Protein AF-A0A3D3X5N8-F1 (afdb_monomer_lite)

Foldseek 3Di:
DPLPPDQLVVDLEEEDELLDADDDDDPVNLVSLLVSLVVLHAYEYFHHLDPPPVDDVVRSLVRVVVVVCSSPPPWDKDQDDCVDQLCPLPDNADPCLQAPPPGGQWIFTDDPLFTRYIHGNDSLLGPVVLVVQDDDPPPDDPSNVSSVSSVVSVVSCSVPPNVVVCVVCVVVVVVVVD

pLDDT: mean 81.29, std 11.9, range [48.31, 94.75]

Radius of gyration: 17.39 Å; chains: 1; bounding box: 48×43×49 Å

Sequence (178 aa):
INFDTKSLNAHPFFHLEMCVPAPKMDWETRFRWRDYFNSGGTLFLDACPVSKISGDEKNLYRSWKDWGRMIFPGTGWSPLNRKHALSFSFYLLEKRMLLGREGSPFSILEHDGRVILLHNQSRRWSWHTLKSKPVTAKLNPPNVEIHLRLFINLLMLLFTGDYKQDQLHLPTILLRRR

Structure (mmCIF, N/CA/C/O backbone):
data_AF-A0A3D3X5N8-F1
#
_entry.id   AF-A0A3D3X5N8-F1
#
loop_
_atom_site.group_PDB
_atom_site.id
_atom_site.type_symbol
_atom_site.label_atom_id
_atom_site.label_alt_id
_atom_site.label_comp_id
_atom_site.label_asym_id
_atom_site.label_entity_id
_atom_site.label_seq_id
_atom_site.pdbx_PDB_ins_code
_atom_site.Cartn_x
_atom_site.Cartn_y
_atom_site.Cartn_z
_atom_site.occupancy
_atom_site.B_iso_or_equiv
_atom_site.auth_seq_id
_atom_site.auth_comp_id
_atom_site.auth_asym_id
_atom_site.auth_atom_id
_atom_site.pdbx_PDB_model_num
ATOM 1 N N . ILE A 1 1 ? 16.419 -2.458 0.214 1.00 48.31 1 ILE A N 1
ATOM 2 C CA . ILE A 1 1 ? 16.418 -3.919 -0.049 1.00 48.31 1 ILE A CA 1
ATOM 3 C C . ILE A 1 1 ? 16.948 -4.092 -1.462 1.00 48.31 1 ILE A C 1
ATOM 5 O O . ILE A 1 1 ? 16.468 -3.379 -2.332 1.00 48.31 1 ILE A O 1
ATOM 9 N N . ASN A 1 2 ? 17.976 -4.918 -1.681 1.00 49.75 2 ASN A N 1
ATOM 10 C CA . ASN A 1 2 ? 18.438 -5.195 -3.041 1.00 49.75 2 ASN A CA 1
ATOM 11 C C . ASN A 1 2 ? 17.468 -6.215 -3.657 1.00 49.75 2 ASN A C 1
ATOM 13 O O . ASN A 1 2 ? 17.412 -7.354 -3.199 1.00 49.75 2 ASN A O 1
ATOM 17 N N . PHE A 1 3 ? 16.621 -5.757 -4.577 1.00 56.81 3 PHE A N 1
ATOM 18 C CA . PHE A 1 3 ? 15.463 -6.506 -5.075 1.00 56.81 3 PHE A CA 1
ATOM 19 C C . PHE A 1 3 ? 15.825 -7.631 -6.053 1.00 56.81 3 PHE A C 1
ATOM 21 O O . PHE A 1 3 ? 14.954 -8.430 -6.385 1.00 56.81 3 PHE A O 1
ATOM 28 N N . ASP A 1 4 ? 17.086 -7.701 -6.488 1.00 56.38 4 ASP A N 1
ATOM 29 C CA . ASP A 1 4 ? 17.535 -8.646 -7.515 1.00 56.38 4 ASP A CA 1
ATOM 30 C C . ASP A 1 4 ? 18.022 -9.996 -6.995 1.00 56.38 4 ASP A C 1
ATOM 32 O O . ASP A 1 4 ? 18.019 -10.968 -7.740 1.00 56.38 4 ASP A O 1
ATOM 36 N N . THR A 1 5 ? 18.437 -10.088 -5.730 1.00 49.88 5 THR A N 1
ATOM 37 C CA . THR A 1 5 ? 19.198 -11.256 -5.250 1.00 49.88 5 THR A CA 1
ATOM 38 C C . THR A 1 5 ? 18.497 -12.076 -4.171 1.00 49.88 5 THR A C 1
ATOM 40 O O . THR A 1 5 ? 19.032 -13.094 -3.736 1.00 49.88 5 THR A O 1
ATOM 43 N N . LYS A 1 6 ? 17.304 -11.670 -3.716 1.00 59.44 6 LYS A N 1
ATOM 44 C CA . LYS A 1 6 ? 16.560 -12.373 -2.658 1.00 59.44 6 LYS A CA 1
ATOM 45 C C . LYS A 1 6 ? 15.281 -13.013 -3.184 1.00 59.44 6 LYS A C 1
ATOM 47 O O . LYS A 1 6 ? 14.542 -12.400 -3.946 1.00 59.44 6 LYS A O 1
ATOM 52 N N . SER A 1 7 ? 14.990 -14.220 -2.692 1.00 69.62 7 SER A N 1
ATOM 53 C CA . SER A 1 7 ? 13.693 -14.876 -2.879 1.00 69.62 7 SER A CA 1
ATOM 54 C C . SER A 1 7 ? 12.585 -13.997 -2.294 1.00 69.62 7 SER A C 1
ATOM 56 O O . SER A 1 7 ? 12.487 -13.847 -1.074 1.00 69.62 7 SER A O 1
ATOM 58 N N . LEU A 1 8 ? 11.763 -13.399 -3.162 1.00 78.31 8 LEU A N 1
ATOM 59 C CA . LEU A 1 8 ? 10.628 -12.568 -2.747 1.00 78.31 8 LEU A CA 1
ATOM 60 C C . LEU A 1 8 ? 9.632 -13.373 -1.897 1.00 78.31 8 LEU A C 1
ATOM 62 O O . LEU A 1 8 ? 9.054 -12.847 -0.952 1.00 78.31 8 LEU A O 1
ATOM 66 N N . ASN A 1 9 ? 9.514 -14.672 -2.168 1.00 75.56 9 ASN A N 1
ATOM 67 C CA . ASN A 1 9 ? 8.551 -15.568 -1.527 1.00 75.56 9 ASN A CA 1
ATOM 68 C C . ASN A 1 9 ? 8.865 -15.857 -0.051 1.00 75.56 9 ASN A C 1
ATOM 70 O O . ASN A 1 9 ? 8.009 -16.365 0.664 1.00 75.56 9 ASN A O 1
ATOM 74 N N . ALA A 1 10 ? 10.067 -15.522 0.431 1.00 82.75 10 ALA A N 1
ATOM 75 C CA . ALA A 1 10 ? 10.406 -15.659 1.847 1.00 82.75 10 ALA A CA 1
ATOM 76 C C . ALA A 1 10 ? 9.654 -14.655 2.742 1.00 82.75 10 ALA A C 1
ATOM 78 O O . ALA A 1 10 ? 9.566 -14.856 3.954 1.00 82.75 10 ALA A O 1
ATOM 79 N N . HIS A 1 11 ? 9.129 -13.568 2.166 1.00 85.50 11 HIS A N 1
ATOM 80 C CA . HIS A 1 11 ? 8.446 -12.519 2.912 1.00 85.50 11 HIS A CA 1
ATOM 81 C C . HIS A 1 11 ? 7.111 -12.162 2.243 1.00 85.50 11 HIS A C 1
ATOM 83 O O . HIS A 1 11 ? 7.108 -11.547 1.176 1.00 85.50 11 HIS A O 1
ATOM 89 N N . PRO A 1 12 ? 5.960 -12.451 2.877 1.00 84.88 12 PRO A N 1
ATOM 90 C CA . PRO A 1 12 ? 4.648 -12.123 2.307 1.00 84.88 12 PRO A CA 1
ATOM 91 C C . PRO A 1 12 ? 4.412 -10.609 2.208 1.00 84.88 12 PRO A C 1
ATOM 93 O O . PRO A 1 12 ? 3.507 -10.157 1.515 1.00 84.88 12 PRO A O 1
ATOM 96 N N . PHE A 1 13 ? 5.241 -9.815 2.889 1.00 87.75 13 PHE A N 1
ATOM 97 C CA . PHE A 1 13 ? 5.130 -8.371 2.932 1.00 87.75 13 PHE A CA 1
ATOM 98 C C . PHE A 1 13 ? 6.499 -7.693 2.853 1.00 87.75 13 PHE A C 1
ATOM 100 O O . PHE A 1 13 ? 7.412 -8.027 3.614 1.00 87.75 13 PHE A O 1
ATOM 107 N N . PHE A 1 14 ? 6.606 -6.683 1.992 1.00 90.25 14 PHE A N 1
ATOM 108 C CA . PHE A 1 14 ? 7.749 -5.777 1.933 1.00 90.25 14 PHE A CA 1
ATOM 109 C C . PHE A 1 14 ? 7.341 -4.346 2.281 1.00 90.25 14 PHE A C 1
ATOM 111 O O . PHE A 1 14 ? 6.310 -3.848 1.839 1.00 90.25 14 PHE A O 1
ATOM 118 N N . HIS A 1 15 ? 8.204 -3.656 3.024 1.00 90.88 15 HIS A N 1
ATOM 119 C CA . HIS A 1 15 ? 8.133 -2.214 3.258 1.00 90.88 15 HIS A CA 1
ATOM 120 C C . HIS A 1 15 ? 9.337 -1.540 2.601 1.00 90.88 15 HIS A C 1
ATOM 122 O O . HIS A 1 15 ? 10.469 -2.012 2.736 1.00 90.88 15 HIS A O 1
ATOM 128 N N . LEU A 1 16 ? 9.091 -0.447 1.882 1.00 92.12 16 LEU A N 1
ATOM 129 C CA . LEU A 1 16 ? 10.119 0.348 1.224 1.00 92.12 16 LEU A CA 1
ATOM 130 C C . LEU A 1 16 ? 9.827 1.836 1.391 1.00 92.12 16 LEU A C 1
ATOM 132 O O . LEU A 1 16 ? 8.722 2.287 1.120 1.00 92.12 16 LEU A O 1
ATOM 136 N N . GLU A 1 17 ? 10.845 2.615 1.734 1.00 92.31 17 GLU A N 1
ATOM 137 C CA . GLU A 1 17 ? 10.786 4.076 1.706 1.00 92.31 17 GLU A CA 1
ATOM 138 C C . GLU A 1 17 ? 11.158 4.589 0.301 1.00 92.31 17 GLU A C 1
ATOM 140 O O . GLU A 1 17 ? 12.224 4.269 -0.230 1.00 92.31 17 GLU A O 1
ATOM 145 N N . MET A 1 18 ? 10.293 5.400 -0.312 1.00 92.06 18 MET A N 1
ATOM 146 C CA . MET A 1 18 ? 10.453 5.932 -1.674 1.00 92.06 18 MET A CA 1
ATOM 147 C C . MET A 1 18 ? 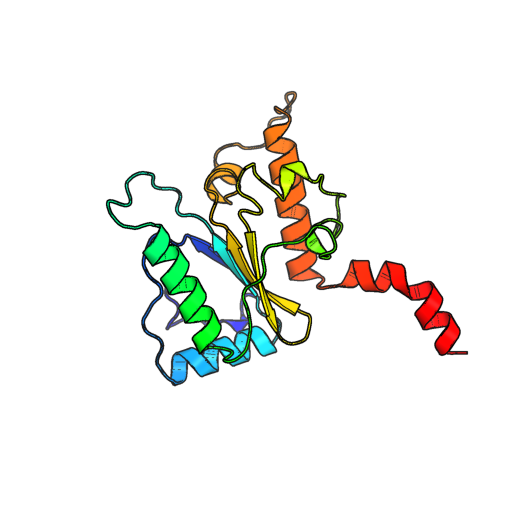11.443 7.109 -1.732 1.00 92.06 18 MET A C 1
ATOM 149 O O . MET A 1 18 ? 11.108 8.207 -2.172 1.00 92.06 18 MET A O 1
ATOM 153 N N . CYS A 1 19 ? 12.669 6.905 -1.252 1.00 89.81 19 CYS A N 1
ATOM 154 C CA . CYS A 1 19 ? 13.718 7.931 -1.251 1.00 89.81 19 CYS A CA 1
ATOM 155 C C . CYS A 1 19 ? 14.417 8.103 -2.607 1.00 89.81 19 CYS A C 1
ATOM 157 O O . CYS A 1 19 ? 15.140 9.075 -2.810 1.00 89.81 19 CYS A O 1
ATOM 159 N N . VAL A 1 20 ? 14.211 7.159 -3.525 1.00 89.19 20 VAL A N 1
ATOM 160 C CA . VAL A 1 20 ? 14.770 7.151 -4.880 1.00 89.19 20 VAL A CA 1
ATOM 161 C C . VAL A 1 20 ? 13.680 6.783 -5.892 1.00 89.19 20 VAL A C 1
ATOM 163 O O . VAL A 1 20 ? 12.668 6.186 -5.495 1.00 89.19 20 VAL A O 1
ATOM 166 N N . PRO A 1 21 ? 13.843 7.142 -7.182 1.00 90.88 21 PRO A N 1
ATOM 167 C CA . PRO A 1 21 ? 12.905 6.735 -8.220 1.00 90.88 21 PRO A CA 1
ATOM 168 C C . PRO A 1 21 ? 12.788 5.214 -8.291 1.00 90.88 21 PRO A C 1
ATOM 170 O O . PRO A 1 21 ? 13.725 4.493 -7.936 1.00 90.88 21 PRO A O 1
ATOM 173 N N . ALA A 1 22 ? 11.648 4.731 -8.779 1.00 91.94 22 ALA A N 1
ATOM 174 C CA . ALA A 1 22 ? 11.473 3.308 -9.019 1.00 91.94 22 ALA A CA 1
ATOM 175 C C . ALA A 1 22 ? 12.552 2.783 -9.990 1.00 91.94 22 ALA A C 1
ATOM 177 O O . ALA A 1 22 ? 12.905 3.479 -10.951 1.00 91.94 22 ALA A O 1
ATOM 178 N N . PRO A 1 23 ? 13.097 1.576 -9.754 1.00 90.88 23 PRO A N 1
ATOM 179 C CA . PRO A 1 23 ? 14.098 0.999 -10.640 1.00 90.88 23 PRO A CA 1
ATOM 180 C C . PRO A 1 23 ? 13.507 0.751 -12.031 1.00 90.88 23 PRO A C 1
ATOM 182 O O . PRO A 1 23 ? 12.296 0.566 -12.187 1.00 90.88 23 PRO A O 1
ATOM 185 N N . LYS A 1 24 ? 14.370 0.711 -13.052 1.00 90.69 24 LYS A N 1
ATOM 186 C CA . LYS A 1 24 ? 13.951 0.282 -14.391 1.00 90.69 24 LYS A CA 1
ATOM 187 C C . LYS A 1 24 ? 13.388 -1.137 -14.314 1.00 90.69 24 LYS A C 1
ATOM 189 O O . LYS A 1 24 ? 13.909 -1.973 -13.582 1.00 90.69 24 LYS A O 1
ATOM 194 N N . MET A 1 25 ? 12.323 -1.383 -15.068 1.00 91.06 25 MET A N 1
ATOM 195 C CA . MET A 1 25 ? 11.661 -2.679 -15.111 1.00 91.06 25 MET A CA 1
ATOM 196 C C . MET A 1 25 ? 11.976 -3.372 -16.429 1.00 91.06 25 MET A C 1
ATOM 198 O O . MET A 1 25 ? 11.518 -2.931 -17.483 1.00 91.06 25 MET A O 1
ATOM 202 N N . ASP A 1 26 ? 12.752 -4.447 -16.357 1.00 91.75 26 ASP A N 1
ATOM 203 C CA . ASP A 1 26 ? 12.891 -5.404 -17.449 1.00 91.75 26 ASP A CA 1
ATOM 204 C C . ASP A 1 26 ? 11.810 -6.498 -17.368 1.00 91.75 26 ASP A C 1
ATOM 206 O O . ASP A 1 26 ? 10.964 -6.521 -16.465 1.00 91.75 26 ASP A O 1
ATOM 210 N N . TRP A 1 27 ? 11.806 -7.392 -18.358 1.00 90.56 27 TRP A N 1
ATOM 211 C CA . TRP A 1 27 ? 10.821 -8.468 -18.451 1.00 90.56 27 TRP A CA 1
ATOM 212 C C . TRP A 1 27 ? 10.926 -9.469 -17.301 1.00 90.56 27 TRP A C 1
ATOM 214 O O . TRP A 1 27 ? 9.901 -9.845 -16.735 1.00 90.56 27 TRP A O 1
ATOM 224 N N . GLU A 1 28 ? 12.140 -9.874 -16.930 1.00 90.81 28 GLU A N 1
ATOM 225 C CA . GLU A 1 28 ? 12.365 -10.849 -15.862 1.00 90.81 28 GLU A CA 1
ATOM 226 C C . GLU A 1 28 ? 11.887 -10.310 -14.509 1.00 90.81 28 GLU A C 1
ATOM 228 O O . GLU A 1 28 ? 11.085 -10.948 -13.823 1.00 90.81 28 GLU A O 1
ATOM 233 N N . THR A 1 29 ? 12.281 -9.081 -14.168 1.00 89.81 29 THR A N 1
ATOM 234 C CA . THR A 1 29 ? 11.847 -8.382 -12.955 1.00 89.81 29 THR A CA 1
ATOM 235 C C . THR A 1 29 ? 10.333 -8.245 -12.919 1.00 89.81 29 THR A C 1
ATOM 237 O O . THR A 1 29 ? 9.712 -8.484 -11.881 1.00 89.81 29 THR A O 1
ATOM 240 N N . ARG A 1 30 ? 9.715 -7.885 -14.050 1.00 92.12 30 ARG A N 1
ATOM 241 C CA . ARG A 1 30 ? 8.261 -7.757 -14.154 1.00 92.12 30 ARG A CA 1
ATOM 242 C C . ARG A 1 30 ? 7.552 -9.070 -13.828 1.00 92.12 30 ARG A C 1
ATOM 244 O O . ARG A 1 30 ? 6.620 -9.057 -13.024 1.00 92.12 30 ARG A O 1
ATOM 251 N N . PHE A 1 31 ? 7.970 -10.179 -14.438 1.00 91.44 31 PHE A N 1
ATOM 252 C CA . PHE A 1 31 ? 7.362 -11.488 -14.188 1.00 91.44 31 PHE A CA 1
ATOM 253 C C . PHE A 1 31 ? 7.575 -11.937 -12.744 1.00 91.44 31 PHE A C 1
ATOM 255 O O . PHE A 1 31 ? 6.613 -12.324 -12.090 1.00 91.44 31 PHE A O 1
ATOM 262 N N . ARG A 1 32 ? 8.783 -11.751 -12.204 1.00 90.75 32 ARG A N 1
ATOM 263 C CA . ARG A 1 32 ? 9.110 -12.075 -10.811 1.00 90.75 32 ARG A CA 1
ATOM 264 C C . ARG A 1 32 ? 8.202 -11.353 -9.809 1.00 90.75 32 ARG A C 1
ATOM 266 O O . ARG A 1 32 ? 7.701 -11.968 -8.871 1.00 90.75 32 ARG A O 1
ATOM 273 N N . TRP A 1 33 ? 7.953 -10.058 -10.007 1.00 92.12 33 TRP A N 1
ATOM 274 C CA . TRP A 1 33 ? 7.027 -9.308 -9.153 1.00 92.12 33 TRP A CA 1
ATOM 275 C C . TRP A 1 33 ? 5.571 -9.704 -9.362 1.00 92.12 33 TRP A C 1
ATOM 277 O O . TRP A 1 33 ? 4.816 -9.777 -8.395 1.00 92.12 33 TRP A O 1
ATOM 287 N N . ARG A 1 34 ? 5.170 -9.974 -10.605 1.00 92.88 34 ARG A N 1
ATOM 288 C CA . ARG A 1 34 ? 3.820 -10.453 -10.900 1.00 92.88 34 ARG A CA 1
ATOM 289 C C . ARG A 1 34 ? 3.537 -11.768 -10.178 1.00 92.88 34 ARG A C 1
ATOM 291 O O . ARG A 1 34 ? 2.503 -11.880 -9.534 1.00 92.88 34 ARG A O 1
ATOM 298 N N . ASP A 1 35 ? 4.472 -12.712 -10.216 1.00 92.25 35 ASP A N 1
ATOM 299 C CA . ASP A 1 35 ? 4.345 -13.999 -9.532 1.00 92.25 35 ASP A CA 1
ATOM 300 C C . ASP A 1 35 ? 4.301 -13.821 -8.011 1.00 92.25 35 ASP A C 1
ATOM 302 O O . ASP A 1 35 ? 3.471 -14.437 -7.344 1.00 92.25 35 ASP A O 1
ATOM 306 N N . TYR A 1 36 ? 5.116 -12.914 -7.461 1.00 92.06 36 TYR A N 1
ATOM 307 C CA . TYR A 1 36 ? 5.062 -12.546 -6.045 1.00 92.06 36 TYR A CA 1
ATOM 308 C C . TYR A 1 36 ? 3.679 -12.023 -5.628 1.00 92.06 36 TYR A C 1
ATOM 310 O O . TYR A 1 36 ? 3.097 -12.506 -4.656 1.00 92.06 36 TYR A O 1
ATOM 318 N N . PHE A 1 37 ? 3.120 -11.066 -6.374 1.00 92.25 37 PHE A N 1
ATOM 319 C CA . PHE A 1 37 ? 1.791 -10.522 -6.087 1.00 92.25 37 PHE A CA 1
ATOM 320 C C . PHE A 1 37 ? 0.681 -11.554 -6.335 1.00 92.25 37 PHE A C 1
ATOM 322 O O . PHE A 1 37 ? -0.258 -11.636 -5.552 1.00 92.25 37 PHE A O 1
ATOM 329 N N . ASN A 1 38 ? 0.786 -12.406 -7.349 1.00 90.75 38 ASN A N 1
ATOM 330 C CA . ASN A 1 38 ? -0.188 -13.481 -7.558 1.00 90.75 38 ASN A CA 1
ATOM 331 C C . ASN A 1 38 ? -0.135 -14.531 -6.437 1.00 90.75 38 ASN A C 1
ATOM 333 O O . ASN A 1 38 ? -1.156 -15.112 -6.086 1.00 90.75 38 ASN A O 1
ATOM 337 N N . SER A 1 39 ? 1.031 -14.715 -5.816 1.00 89.00 39 SER A N 1
ATOM 338 C CA . SER A 1 39 ? 1.232 -15.627 -4.682 1.00 89.00 39 SER A CA 1
ATOM 339 C C . SER A 1 39 ? 0.798 -15.044 -3.330 1.00 89.00 39 SER A C 1
ATOM 341 O O . SER A 1 39 ? 1.065 -15.640 -2.290 1.00 89.00 39 SER A O 1
ATOM 343 N N . GLY A 1 40 ? 0.154 -13.873 -3.310 1.00 87.44 40 GLY A N 1
ATOM 344 C CA . GLY A 1 40 ? -0.308 -13.242 -2.070 1.00 87.44 40 GLY A CA 1
ATOM 345 C C . GLY A 1 40 ? 0.666 -12.228 -1.463 1.00 87.44 40 GLY A C 1
ATOM 346 O O . GLY A 1 40 ? 0.385 -11.673 -0.404 1.00 87.44 40 GLY A O 1
ATOM 347 N N . GLY A 1 41 ? 1.786 -11.935 -2.126 1.00 90.25 41 GLY A N 1
ATOM 348 C CA . GLY A 1 41 ? 2.734 -10.918 -1.681 1.00 90.25 41 GLY A CA 1
ATOM 349 C C . GLY A 1 41 ? 2.154 -9.502 -1.723 1.00 90.25 41 GLY A C 1
ATOM 350 O O . GLY A 1 41 ? 1.282 -9.218 -2.546 1.00 90.25 41 GLY A O 1
ATOM 351 N N . THR A 1 42 ? 2.637 -8.597 -0.873 1.00 91.50 42 THR A N 1
ATOM 352 C CA . THR A 1 42 ? 2.210 -7.187 -0.873 1.00 91.50 42 THR A CA 1
ATOM 353 C C . THR A 1 42 ? 3.382 -6.252 -0.597 1.00 91.50 42 THR A C 1
ATOM 355 O O . THR A 1 42 ? 4.246 -6.542 0.229 1.00 91.50 42 THR A O 1
ATOM 358 N N . LEU A 1 43 ? 3.407 -5.095 -1.261 1.00 92.81 43 LEU A N 1
ATOM 359 C CA . LEU A 1 43 ? 4.449 -4.085 -1.078 1.00 92.81 43 LEU A CA 1
ATOM 360 C C . LEU A 1 43 ? 3.851 -2.765 -0.577 1.00 92.81 43 LEU A C 1
ATOM 362 O O . LEU A 1 43 ? 3.002 -2.147 -1.220 1.00 92.81 43 LEU A O 1
ATOM 366 N N . PHE A 1 44 ? 4.332 -2.314 0.578 1.00 92.81 44 PHE A N 1
ATOM 367 C CA . PHE A 1 44 ? 4.048 -0.996 1.122 1.00 92.81 44 PHE A CA 1
ATOM 368 C C . PHE A 1 44 ? 5.171 -0.018 0.774 1.00 92.81 44 PHE A C 1
ATOM 370 O O . PHE A 1 44 ? 6.280 -0.087 1.305 1.00 92.81 44 PHE A O 1
ATOM 377 N N . LEU A 1 45 ? 4.842 0.906 -0.118 1.00 94.75 45 LEU A N 1
ATOM 378 C CA . LEU A 1 45 ? 5.650 2.032 -0.551 1.00 94.75 45 LEU A CA 1
ATOM 379 C C . LEU A 1 45 ? 5.343 3.231 0.347 1.00 94.75 45 LEU A C 1
ATOM 381 O O . LEU A 1 45 ? 4.234 3.765 0.341 1.00 94.75 45 LEU A O 1
ATOM 385 N N . ASP A 1 46 ? 6.323 3.652 1.126 1.00 93.12 46 ASP A N 1
ATOM 386 C CA . ASP A 1 46 ? 6.171 4.644 2.178 1.00 93.12 46 ASP A CA 1
ATOM 387 C C . ASP A 1 46 ? 6.924 5.938 1.864 1.00 93.12 46 ASP A C 1
ATOM 389 O O . ASP A 1 46 ? 7.889 5.960 1.094 1.00 93.12 46 ASP A O 1
ATOM 393 N N . ALA A 1 47 ? 6.478 7.037 2.464 1.00 91.44 47 ALA A N 1
ATOM 394 C CA . ALA A 1 47 ? 7.085 8.341 2.260 1.00 91.44 47 ALA A CA 1
ATOM 395 C C . ALA A 1 47 ? 8.519 8.350 2.806 1.00 91.44 47 ALA A C 1
ATOM 397 O O . ALA A 1 47 ? 8.775 7.883 3.918 1.00 91.44 47 ALA A O 1
ATOM 398 N N . CYS A 1 48 ? 9.453 8.918 2.041 1.00 90.25 48 CYS A N 1
ATOM 399 C CA . CYS A 1 48 ? 10.840 9.015 2.481 1.00 90.25 48 CYS A CA 1
ATOM 400 C C . CYS A 1 48 ? 10.959 9.903 3.737 1.00 90.25 48 CYS A C 1
ATOM 402 O O . CYS A 1 48 ? 10.381 10.998 3.766 1.00 90.25 48 CYS A O 1
ATOM 404 N N . PRO A 1 49 ? 11.721 9.487 4.765 1.00 86.12 49 PRO A N 1
ATOM 405 C CA . PRO A 1 49 ? 11.851 10.249 6.005 1.00 86.12 49 PRO A CA 1
ATOM 406 C C . PRO A 1 49 ? 12.711 11.513 5.879 1.00 86.12 49 PRO A C 1
ATOM 408 O O . PRO A 1 49 ? 12.567 12.437 6.680 1.00 86.12 49 PRO A O 1
ATOM 411 N N . VAL A 1 50 ? 13.604 11.577 4.889 1.00 79.75 50 VAL A N 1
ATOM 412 C CA . VAL A 1 50 ? 14.556 12.685 4.735 1.00 79.75 50 VAL A CA 1
ATOM 413 C C . VAL A 1 50 ? 13.875 13.893 4.091 1.00 79.75 50 VAL A C 1
ATOM 415 O O . VAL A 1 50 ? 13.339 13.804 2.991 1.00 79.75 50 VAL A O 1
ATOM 418 N N . SER A 1 51 ? 13.936 15.053 4.759 1.00 59.97 51 SER A N 1
ATOM 419 C CA . SER A 1 51 ? 13.304 16.292 4.282 1.00 59.97 51 SER A CA 1
ATOM 420 C C . SER A 1 51 ? 13.991 16.935 3.076 1.00 59.97 51 SER A C 1
ATOM 422 O O . SER A 1 51 ? 13.345 17.680 2.344 1.00 59.97 51 SER A O 1
ATOM 424 N N . LYS A 1 52 ? 15.273 16.619 2.861 1.00 54.56 52 LYS A N 1
ATOM 425 C CA . LYS A 1 52 ? 16.136 17.140 1.793 1.00 54.56 52 LYS A CA 1
ATOM 426 C C . LYS A 1 52 ? 16.212 16.205 0.582 1.00 54.56 52 LYS A C 1
ATOM 428 O O . LYS A 1 52 ? 17.298 15.940 0.076 1.00 54.56 52 LYS A O 1
ATOM 433 N N . ILE A 1 53 ? 15.078 15.713 0.091 1.00 56.50 53 ILE A N 1
ATOM 434 C CA . ILE A 1 53 ? 15.048 15.316 -1.318 1.00 56.50 53 ILE A CA 1
ATOM 435 C C . ILE A 1 53 ? 15.092 16.633 -2.095 1.00 56.50 53 ILE A C 1
ATOM 437 O O . ILE A 1 53 ? 14.106 17.356 -2.166 1.00 56.50 53 ILE A O 1
ATOM 441 N N . SER A 1 54 ? 16.264 16.989 -2.614 1.00 48.97 54 SER A N 1
ATOM 442 C CA . SER A 1 54 ? 16.523 18.182 -3.433 1.00 48.97 54 SER A CA 1
ATOM 443 C C . SER A 1 54 ? 15.890 18.097 -4.833 1.00 48.97 54 SER A C 1
ATOM 445 O O . SER A 1 54 ? 16.409 18.656 -5.794 1.00 48.97 54 SER A O 1
ATOM 447 N N . GLY A 1 55 ? 14.781 17.371 -4.964 1.00 59.53 55 GLY A N 1
ATOM 448 C CA . GLY A 1 55 ? 14.144 17.020 -6.222 1.00 59.53 55 GLY A CA 1
ATOM 449 C C . GLY A 1 55 ? 12.640 16.815 -6.073 1.00 59.53 55 GLY A C 1
ATOM 450 O O . GLY A 1 55 ? 12.103 16.712 -4.972 1.00 59.53 55 GLY A O 1
ATOM 451 N N . ASP A 1 56 ? 11.973 16.780 -7.221 1.00 77.44 56 ASP A N 1
ATOM 452 C CA . ASP A 1 56 ? 10.523 16.734 -7.392 1.00 77.44 56 ASP A CA 1
ATOM 453 C C . ASP A 1 56 ? 9.915 15.442 -6.792 1.00 77.44 56 ASP A C 1
ATOM 455 O O . ASP A 1 56 ? 9.802 14.419 -7.469 1.00 77.44 56 ASP A O 1
ATOM 459 N N . GLU A 1 57 ? 9.531 15.462 -5.505 1.00 82.00 57 GLU A N 1
ATOM 460 C CA . GLU A 1 57 ? 8.888 14.330 -4.801 1.00 82.00 57 GLU A CA 1
ATOM 461 C C . GLU A 1 57 ? 7.696 13.765 -5.575 1.00 82.00 57 GLU A C 1
ATOM 463 O O . GLU A 1 57 ? 7.428 12.562 -5.564 1.00 82.00 57 GLU A O 1
ATOM 468 N N . LYS A 1 58 ? 6.995 14.634 -6.306 1.00 86.12 58 LYS A N 1
ATOM 469 C CA . LYS A 1 58 ? 5.881 14.247 -7.162 1.00 86.12 58 LYS A CA 1
ATOM 470 C C . LYS A 1 58 ? 6.334 13.294 -8.267 1.00 86.12 58 LYS A C 1
ATOM 472 O O . LYS A 1 58 ? 5.608 12.347 -8.563 1.00 86.12 58 LYS A O 1
ATOM 477 N N . ASN A 1 59 ? 7.522 13.498 -8.840 1.00 89.44 59 ASN A N 1
ATOM 478 C CA . ASN A 1 59 ? 8.106 12.587 -9.826 1.00 89.44 59 ASN A CA 1
ATOM 479 C C . ASN A 1 59 ? 8.551 11.268 -9.194 1.00 89.44 59 ASN A C 1
ATOM 481 O O . ASN A 1 59 ? 8.352 10.225 -9.813 1.00 89.44 59 ASN A O 1
ATOM 485 N N . LEU A 1 60 ? 9.064 11.276 -7.958 1.00 90.00 60 LEU A N 1
ATOM 486 C CA . LEU A 1 60 ? 9.367 10.038 -7.229 1.00 90.00 60 LEU A CA 1
ATOM 487 C C . LEU A 1 60 ? 8.106 9.197 -7.032 1.00 90.00 60 LEU A C 1
ATOM 489 O O . LEU A 1 60 ? 8.050 8.052 -7.480 1.00 90.00 60 LEU A O 1
ATOM 493 N N . TYR A 1 61 ? 7.060 9.781 -6.448 1.00 90.75 61 TYR A N 1
ATOM 494 C CA . TYR A 1 61 ? 5.786 9.095 -6.232 1.00 90.75 61 TYR A CA 1
ATOM 495 C C . TYR A 1 61 ? 5.135 8.653 -7.546 1.00 90.75 61 TYR A C 1
ATOM 497 O O . TYR A 1 61 ? 4.577 7.560 -7.634 1.00 90.75 61 TYR A O 1
ATOM 505 N N . ARG A 1 62 ? 5.228 9.473 -8.600 1.00 92.50 62 ARG A N 1
ATOM 506 C CA . ARG A 1 62 ? 4.744 9.099 -9.934 1.00 92.50 62 ARG A CA 1
ATOM 507 C C . ARG A 1 62 ? 5.511 7.898 -10.490 1.00 92.50 62 ARG A C 1
ATOM 509 O O . ARG A 1 62 ? 4.862 6.965 -10.943 1.00 92.50 62 ARG A O 1
ATOM 516 N N . SER A 1 63 ? 6.842 7.873 -10.373 1.00 94.06 63 SER A N 1
ATOM 517 C CA . SER A 1 63 ? 7.666 6.760 -10.866 1.00 94.06 63 SER A CA 1
ATOM 518 C C . SER A 1 63 ? 7.268 5.421 -10.240 1.00 94.06 63 SER A C 1
ATOM 520 O O . SER A 1 63 ? 7.141 4.427 -10.946 1.00 94.06 63 SER A O 1
ATOM 522 N N . TRP A 1 64 ? 6.967 5.404 -8.938 1.00 94.31 64 TRP A N 1
ATOM 523 C CA . TRP A 1 64 ? 6.499 4.209 -8.234 1.00 94.31 64 TRP A CA 1
ATOM 524 C C . TRP A 1 64 ? 5.079 3.794 -8.627 1.00 94.31 64 TRP A C 1
ATOM 526 O O . TRP A 1 64 ? 4.789 2.600 -8.741 1.00 94.31 64 TRP A O 1
ATOM 536 N N . LYS A 1 65 ? 4.191 4.759 -8.894 1.00 94.12 65 LYS A N 1
ATOM 537 C CA . LYS A 1 65 ? 2.862 4.459 -9.441 1.00 94.12 65 LYS A CA 1
ATOM 538 C C . LYS A 1 65 ? 2.941 3.864 -10.845 1.00 94.12 65 LYS A C 1
ATOM 540 O O . LYS A 1 65 ? 2.224 2.905 -11.133 1.00 94.12 65 LYS A O 1
ATOM 545 N N . ASP A 1 66 ? 3.803 4.405 -11.697 1.00 93.88 66 ASP A N 1
ATOM 546 C CA . ASP A 1 66 ? 4.002 3.908 -13.059 1.00 93.88 66 ASP A CA 1
ATOM 547 C C . ASP A 1 66 ? 4.652 2.522 -13.050 1.00 93.88 66 ASP A C 1
ATOM 549 O O . ASP A 1 66 ? 4.173 1.626 -13.740 1.00 93.88 66 ASP A O 1
ATOM 553 N N . TRP A 1 67 ? 5.631 2.295 -12.171 1.00 94.75 67 TRP A N 1
ATOM 554 C CA . TRP A 1 67 ? 6.229 0.981 -11.927 1.00 94.75 67 TRP A CA 1
ATOM 555 C C . TRP A 1 67 ? 5.176 -0.075 -11.558 1.00 94.75 67 TRP A C 1
ATOM 557 O O . TRP A 1 67 ? 5.147 -1.148 -12.154 1.00 94.75 67 TRP A O 1
ATOM 567 N N . GLY A 1 68 ? 4.234 0.246 -10.663 1.00 93.69 68 GLY A N 1
ATOM 568 C CA . GLY A 1 68 ? 3.128 -0.661 -10.329 1.00 93.69 68 GLY A CA 1
ATOM 569 C C . GLY A 1 68 ? 2.222 -0.994 -11.524 1.00 93.69 68 GLY A C 1
ATOM 570 O O . GLY A 1 68 ? 1.850 -2.151 -11.720 1.00 93.69 68 GLY A O 1
ATOM 571 N N . ARG A 1 69 ? 1.924 -0.002 -12.375 1.00 93.38 69 ARG A N 1
ATOM 572 C CA . ARG A 1 69 ? 1.128 -0.199 -13.604 1.00 93.38 69 ARG A CA 1
ATOM 573 C C . ARG A 1 69 ? 1.850 -1.041 -14.653 1.00 93.38 69 ARG A C 1
ATOM 575 O O . ARG A 1 69 ? 1.190 -1.727 -15.427 1.00 93.38 69 ARG A O 1
ATOM 582 N N . MET A 1 70 ? 3.183 -0.996 -14.702 1.00 93.25 70 MET A N 1
ATOM 583 C CA . MET A 1 70 ? 3.960 -1.838 -15.616 1.00 93.25 70 MET A CA 1
ATOM 584 C C . MET A 1 70 ? 3.808 -3.325 -15.274 1.00 93.25 70 MET A C 1
ATOM 586 O O . MET A 1 70 ? 3.764 -4.152 -16.182 1.00 93.25 70 MET A O 1
ATOM 590 N N . ILE A 1 71 ? 3.667 -3.672 -13.991 1.00 93.56 71 ILE A N 1
ATOM 591 C CA . ILE A 1 71 ? 3.491 -5.063 -13.543 1.00 93.56 71 ILE A CA 1
ATOM 592 C C . ILE A 1 71 ? 2.119 -5.581 -13.968 1.00 93.56 71 ILE A C 1
ATOM 594 O O . ILE A 1 71 ? 2.038 -6.615 -14.637 1.00 93.56 71 ILE A O 1
ATOM 598 N N . PHE A 1 72 ? 1.069 -4.805 -13.683 1.00 90.38 72 PHE A N 1
ATOM 599 C CA . PHE A 1 72 ? -0.315 -5.116 -14.041 1.00 90.38 72 PHE A CA 1
ATOM 600 C C . PHE A 1 72 ? -0.937 -4.019 -14.921 1.00 90.38 72 PHE A C 1
ATOM 602 O O . PHE A 1 72 ? -1.623 -3.126 -14.412 1.00 90.38 72 PHE A O 1
ATOM 609 N N . PRO A 1 73 ? -0.735 -4.064 -16.251 1.00 87.19 73 PRO A N 1
ATOM 610 C CA . PRO A 1 73 ? -1.354 -3.110 -17.164 1.00 87.19 73 PRO A CA 1
ATOM 611 C C . PRO A 1 73 ? -2.878 -3.132 -17.050 1.00 87.19 73 PRO A C 1
ATOM 613 O O . PRO A 1 73 ? -3.479 -4.187 -16.870 1.00 87.19 73 PRO A O 1
ATOM 616 N N . GLY A 1 74 ? -3.506 -1.963 -17.160 1.00 82.56 74 GLY A N 1
ATOM 617 C CA . GLY A 1 74 ? -4.958 -1.819 -17.017 1.00 82.56 74 GLY A CA 1
ATOM 618 C C . GLY A 1 74 ? -5.450 -1.714 -15.571 1.00 82.56 74 GLY A C 1
ATOM 619 O O . GLY A 1 74 ? -6.604 -1.349 -15.364 1.00 82.56 74 GLY A O 1
ATOM 620 N N . THR A 1 75 ? -4.594 -1.940 -14.566 1.00 85.25 75 THR A N 1
ATOM 621 C CA . THR A 1 75 ? -4.945 -1.641 -13.170 1.00 85.25 75 THR A CA 1
ATOM 622 C C . THR A 1 75 ? -4.823 -0.144 -12.872 1.00 85.25 75 THR A C 1
ATOM 624 O O . THR A 1 75 ? -3.980 0.579 -13.417 1.00 85.25 75 THR A O 1
ATOM 627 N N . GLY A 1 76 ? -5.711 0.346 -12.008 1.00 86.94 76 GLY A N 1
ATOM 628 C CA . GLY A 1 76 ? -5.793 1.747 -11.616 1.00 86.94 76 GLY A CA 1
ATOM 629 C C . GLY A 1 76 ? -5.408 1.942 -10.157 1.00 86.94 76 GLY A C 1
ATOM 630 O O . GLY A 1 76 ? -5.880 1.226 -9.281 1.00 86.94 76 GLY A O 1
ATOM 631 N N . TRP A 1 77 ? -4.596 2.963 -9.886 1.00 92.88 77 TRP A N 1
ATOM 632 C CA . TRP A 1 77 ? -4.400 3.442 -8.522 1.00 92.88 77 TRP A CA 1
ATOM 633 C C . TRP A 1 77 ? -5.649 4.180 -8.059 1.00 92.88 77 TRP A C 1
ATOM 635 O O . TRP A 1 77 ? -6.042 5.168 -8.684 1.00 92.88 77 TRP A O 1
ATOM 645 N N . SER A 1 78 ? -6.223 3.757 -6.941 1.00 90.38 78 SER A N 1
ATOM 646 C CA . SER A 1 78 ? -7.352 4.435 -6.316 1.00 90.38 78 SER A CA 1
ATOM 647 C C . SER A 1 78 ? -6.915 5.091 -5.000 1.00 90.38 78 SER A C 1
ATOM 649 O O . SER A 1 78 ? -6.010 4.596 -4.321 1.00 90.38 78 SER A O 1
ATOM 651 N N . PRO A 1 79 ? -7.482 6.251 -4.626 1.00 88.50 79 PRO A N 1
ATOM 652 C CA . PRO A 1 79 ? -7.283 6.782 -3.286 1.00 88.50 79 PRO A CA 1
ATOM 653 C C . PRO A 1 79 ? -7.931 5.839 -2.272 1.00 88.50 79 PRO A C 1
ATOM 655 O O . PRO A 1 79 ? -9.013 5.300 -2.520 1.00 88.50 79 PRO A O 1
ATOM 658 N N . LEU A 1 80 ? -7.310 5.687 -1.104 1.00 83.81 80 LEU A N 1
ATOM 659 C CA . LEU A 1 80 ? -7.900 4.891 -0.038 1.00 83.81 80 LEU A CA 1
ATOM 660 C C . LEU A 1 80 ? -9.236 5.514 0.393 1.00 83.81 80 LEU A C 1
ATOM 662 O O . LEU A 1 80 ? -9.298 6.620 0.941 1.00 83.81 80 LEU A O 1
ATOM 666 N N . ASN A 1 81 ? -10.320 4.792 0.123 1.00 77.81 81 ASN A N 1
ATOM 667 C CA . ASN A 1 81 ? -11.670 5.221 0.449 1.00 77.81 81 ASN A CA 1
ATOM 668 C C . ASN A 1 81 ? -12.109 4.656 1.815 1.00 77.81 81 ASN A C 1
ATOM 670 O O . ASN A 1 81 ? -11.581 3.657 2.294 1.00 77.81 81 ASN A O 1
ATOM 674 N N . ARG A 1 82 ? -13.117 5.269 2.449 1.00 72.94 82 ARG A N 1
ATOM 675 C CA . ARG A 1 82 ? -13.590 4.833 3.782 1.00 72.94 82 ARG A CA 1
ATOM 676 C C . ARG A 1 82 ? -14.306 3.487 3.802 1.00 72.94 82 ARG A C 1
ATOM 678 O O . ARG A 1 82 ? -14.454 2.898 4.864 1.00 72.94 82 ARG A O 1
ATOM 685 N N . LYS A 1 83 ? -14.837 3.055 2.660 1.00 77.12 83 LYS A N 1
ATOM 686 C CA . LYS A 1 83 ? -15.524 1.767 2.535 1.00 77.12 83 LYS A CA 1
ATOM 687 C C . LYS A 1 83 ? -14.532 0.616 2.360 1.00 77.12 83 LYS A C 1
ATOM 689 O O . LYS A 1 83 ? -14.929 -0.536 2.470 1.00 77.12 83 LYS A O 1
ATOM 694 N N . HIS A 1 84 ? -13.260 0.923 2.110 1.00 82.81 84 HIS A N 1
ATOM 695 C CA . HIS A 1 84 ? -12.212 -0.068 1.974 1.00 82.81 84 HIS A CA 1
ATOM 696 C C . HIS A 1 84 ? -11.974 -0.780 3.310 1.00 82.81 84 HIS A C 1
ATOM 698 O O . HIS A 1 84 ? -11.951 -0.123 4.360 1.00 82.81 84 HIS A O 1
ATOM 704 N N . ALA A 1 85 ? -11.740 -2.095 3.249 1.00 81.69 85 ALA A N 1
ATOM 705 C CA . ALA A 1 85 ? -11.564 -2.980 4.402 1.00 81.69 85 ALA A CA 1
ATOM 706 C C . ALA A 1 85 ? -10.568 -2.434 5.433 1.00 81.69 85 ALA A C 1
ATOM 708 O O . ALA A 1 85 ? -10.823 -2.493 6.632 1.00 81.69 85 ALA A O 1
ATOM 709 N N . LEU A 1 86 ? -9.499 -1.778 4.964 1.00 80.56 86 LEU A N 1
ATOM 710 C CA . LEU A 1 86 ? -8.493 -1.121 5.808 1.00 80.56 86 LEU A CA 1
ATOM 711 C C . LEU A 1 86 ? -9.078 -0.192 6.884 1.00 80.56 86 LEU A C 1
ATOM 713 O O . LEU A 1 86 ? -8.505 -0.051 7.962 1.00 80.56 86 LEU A O 1
ATOM 717 N N . SER A 1 87 ? -10.214 0.453 6.619 1.00 82.31 87 SER A N 1
ATOM 718 C CA . SER A 1 87 ? -10.847 1.374 7.570 1.00 82.31 87 SER A CA 1
ATOM 719 C C . SER A 1 87 ? -11.406 0.664 8.808 1.00 82.31 87 SER A C 1
ATOM 721 O O . SER A 1 87 ? -11.678 1.324 9.808 1.00 82.31 87 SER A O 1
ATOM 723 N N . PHE A 1 88 ? -11.583 -0.660 8.749 1.00 83.94 88 PHE A N 1
ATOM 724 C CA . PHE A 1 88 ? -12.226 -1.468 9.787 1.00 83.94 88 PHE A CA 1
ATOM 725 C C . PHE A 1 88 ? -11.626 -2.881 9.954 1.00 83.94 88 PHE A C 1
ATOM 727 O O . PHE A 1 88 ? -12.236 -3.729 10.610 1.00 83.94 88 PHE A O 1
ATOM 734 N N . SER A 1 89 ? -10.426 -3.144 9.417 1.00 83.88 89 SER A N 1
ATOM 735 C CA . SER A 1 89 ? -9.736 -4.441 9.534 1.00 83.88 89 SER A CA 1
ATOM 736 C C . SER A 1 89 ? -9.505 -4.876 10.989 1.00 83.88 89 SER A C 1
ATOM 738 O O . SER A 1 89 ? -9.565 -6.063 11.294 1.00 83.88 89 SER A O 1
ATOM 740 N N . PHE A 1 90 ? -9.288 -3.935 11.912 1.00 88.19 90 PHE A N 1
ATOM 741 C CA . PHE A 1 90 ? -9.195 -4.233 13.346 1.00 88.19 90 PHE A CA 1
ATOM 742 C C . PHE A 1 90 ? -9.867 -3.147 14.184 1.00 88.19 90 PHE A C 1
ATOM 744 O O . PHE A 1 90 ? -10.925 -3.378 14.766 1.00 88.19 90 PHE A O 1
ATOM 751 N N . TYR A 1 91 ? -9.305 -1.940 14.171 1.00 87.69 91 TYR A N 1
ATOM 752 C CA . TYR A 1 91 ? -9.928 -0.737 14.706 1.00 87.69 91 TYR A CA 1
ATOM 753 C C . TYR A 1 91 ? -10.852 -0.100 13.675 1.00 87.69 91 TYR A C 1
ATOM 755 O O . TYR A 1 91 ? -10.598 -0.163 12.473 1.00 87.69 91 TYR A O 1
ATOM 763 N N . LEU A 1 92 ? -11.880 0.601 14.146 1.00 86.50 92 LEU A N 1
ATOM 764 C CA . LEU A 1 92 ? -12.613 1.539 13.307 1.00 86.50 92 LEU A CA 1
ATOM 765 C C . LEU A 1 92 ? -11.806 2.840 13.195 1.00 86.50 92 LEU A C 1
ATOM 767 O O . LEU A 1 92 ? -11.624 3.552 14.185 1.00 86.50 92 LEU A O 1
ATOM 771 N N . LEU A 1 93 ? -11.292 3.132 11.999 1.00 83.50 93 LEU A N 1
ATOM 772 C CA . LEU A 1 93 ? -10.519 4.343 11.730 1.00 83.50 93 LEU A CA 1
ATOM 773 C C . LEU A 1 93 ? -11.452 5.505 11.389 1.00 83.50 93 LEU A C 1
ATOM 775 O O . LEU A 1 93 ? -12.357 5.399 10.561 1.00 83.50 93 LEU A O 1
ATOM 779 N N . GLU A 1 94 ? -11.207 6.657 12.003 1.00 75.69 94 GLU A N 1
ATOM 780 C CA . GLU A 1 94 ? -11.995 7.854 11.745 1.00 75.69 94 GLU A CA 1
ATOM 781 C C . GLU A 1 94 ? -11.620 8.507 10.408 1.00 75.69 94 GLU A C 1
ATOM 783 O O . GLU A 1 94 ? -10.472 8.475 9.960 1.00 75.69 94 GLU A O 1
ATOM 788 N N . LYS A 1 95 ? -12.580 9.226 9.808 1.00 70.69 95 LYS A N 1
ATOM 789 C CA . LYS A 1 95 ? -12.403 9.985 8.554 1.00 70.69 95 LYS A CA 1
ATOM 790 C C . LYS A 1 95 ? -11.106 10.802 8.531 1.00 70.69 95 LYS A C 1
ATOM 792 O O . LYS A 1 95 ? -10.382 10.761 7.543 1.00 70.69 95 LYS A O 1
ATOM 797 N N . ARG A 1 96 ? -10.828 11.540 9.609 1.00 68.06 96 ARG A N 1
ATOM 798 C CA . ARG A 1 96 ? -9.667 12.441 9.729 1.00 68.06 96 ARG A CA 1
ATOM 799 C C . ARG A 1 96 ? -8.317 11.717 9.761 1.00 68.06 96 ARG A C 1
ATOM 801 O O . ARG A 1 96 ? -7.289 12.356 9.573 1.00 68.06 96 ARG A O 1
ATOM 808 N N . MET A 1 97 ? -8.319 10.410 10.030 1.00 67.06 97 MET A N 1
ATOM 809 C CA . MET A 1 97 ? -7.116 9.573 10.059 1.00 67.06 97 MET A CA 1
ATOM 810 C C . MET A 1 97 ? -6.738 9.104 8.647 1.00 67.06 97 MET A C 1
ATOM 812 O O . MET A 1 97 ? -5.561 8.950 8.349 1.00 67.06 97 MET A O 1
ATOM 816 N N . LEU A 1 98 ? -7.733 8.920 7.771 1.00 65.62 98 LEU A N 1
ATOM 817 C CA . LEU A 1 98 ? -7.560 8.413 6.402 1.00 65.62 98 LEU A CA 1
ATOM 818 C C . LEU A 1 98 ? -7.581 9.506 5.330 1.00 65.62 98 LEU A C 1
ATOM 820 O O . LEU A 1 98 ? -7.127 9.282 4.210 1.00 65.62 98 LEU A O 1
ATOM 824 N N . LEU A 1 99 ? -8.137 10.673 5.657 1.00 67.12 99 LEU A N 1
ATOM 825 C CA . LEU A 1 99 ? -8.312 11.808 4.759 1.00 67.12 99 LEU A CA 1
ATOM 826 C C . LEU A 1 99 ? -7.713 13.050 5.425 1.00 67.12 99 LEU A C 1
ATOM 828 O O . LEU A 1 99 ? -8.242 13.549 6.420 1.00 67.12 99 LEU A O 1
ATOM 832 N N . GLY A 1 100 ? -6.599 13.536 4.877 1.00 62.28 100 GLY A N 1
ATOM 833 C CA . GLY A 1 100 ? -6.075 14.862 5.186 1.00 62.28 100 GLY A CA 1
ATOM 834 C C . GLY A 1 100 ? -6.937 15.958 4.552 1.00 62.28 100 GLY A C 1
ATOM 835 O O . GLY A 1 100 ? -7.908 15.677 3.848 1.00 62.28 100 GLY A O 1
ATOM 836 N N . ARG A 1 101 ? -6.566 17.228 4.768 1.00 60.53 101 ARG A N 1
ATOM 837 C CA . ARG A 1 101 ? -7.239 18.373 4.120 1.00 60.53 101 ARG A CA 1
ATOM 838 C C . ARG A 1 101 ? -7.192 18.294 2.587 1.00 60.53 101 ARG A C 1
ATOM 840 O O . ARG A 1 101 ? -8.119 18.756 1.939 1.00 60.53 101 ARG A O 1
ATOM 847 N N . GLU A 1 102 ? -6.158 17.659 2.041 1.00 64.19 102 GLU A N 1
ATOM 848 C CA . GLU A 1 102 ? -5.919 17.499 0.599 1.00 64.19 102 GLU A CA 1
ATOM 849 C C . GLU A 1 102 ? -6.384 16.137 0.044 1.00 64.19 102 GLU A C 1
ATOM 851 O O . GLU A 1 102 ? -6.079 15.786 -1.091 1.00 64.19 102 GLU A O 1
ATOM 856 N N . GLY A 1 103 ? -7.128 15.348 0.830 1.00 74.25 103 GLY A N 1
ATOM 857 C CA . GLY A 1 103 ? -7.559 13.998 0.454 1.00 74.25 103 GLY A CA 1
ATOM 858 C C . GLY A 1 103 ? -6.752 12.893 1.135 1.00 74.25 103 GLY A C 1
ATOM 859 O O . GLY A 1 103 ? -6.061 13.128 2.130 1.00 74.25 103 GLY A O 1
ATOM 860 N N . SER A 1 104 ? -6.900 11.650 0.663 1.00 81.50 104 SER A N 1
ATOM 861 C CA . SER A 1 104 ? -6.190 10.526 1.279 1.00 81.50 104 SER A CA 1
ATOM 862 C C . SER A 1 104 ? -4.711 10.562 0.900 1.00 81.50 104 SER A C 1
ATOM 864 O O . SER A 1 104 ? -4.405 10.575 -0.292 1.00 81.50 104 SER A O 1
ATOM 866 N N . PRO A 1 105 ? -3.785 10.523 1.874 1.00 84.62 105 PRO A N 1
ATOM 867 C CA . PRO A 1 105 ? -2.363 10.398 1.575 1.00 84.62 105 PRO A CA 1
ATOM 868 C C . PRO A 1 105 ? -1.982 8.988 1.104 1.00 84.62 105 PRO A C 1
ATOM 870 O O . PRO A 1 105 ? -0.840 8.767 0.699 1.00 84.62 105 PRO A O 1
ATOM 873 N N . PHE A 1 106 ? -2.927 8.047 1.167 1.00 88.38 106 PHE A N 1
ATOM 874 C CA . PHE A 1 106 ? -2.767 6.671 0.739 1.00 88.38 106 PHE A CA 1
ATOM 875 C C . PHE A 1 106 ? -3.432 6.460 -0.620 1.00 88.38 106 PHE A C 1
ATOM 877 O O . PHE A 1 106 ? -4.583 6.839 -0.846 1.00 88.38 106 PHE A O 1
ATOM 884 N N . SER A 1 107 ? -2.710 5.822 -1.531 1.00 91.62 107 SER A N 1
ATOM 885 C CA . SER A 1 107 ? -3.267 5.228 -2.745 1.00 91.62 107 SER A CA 1
ATOM 886 C C . SER A 1 107 ? -3.034 3.724 -2.713 1.00 91.62 107 SER A C 1
ATOM 888 O O . SER A 1 107 ? -1.988 3.281 -2.246 1.00 91.62 107 SER A O 1
ATOM 890 N N . ILE A 1 108 ? -3.982 2.953 -3.222 1.00 92.06 108 ILE A N 1
ATOM 891 C CA . ILE A 1 108 ? -3.886 1.499 -3.333 1.00 92.06 108 ILE A CA 1
ATOM 892 C C . ILE A 1 108 ? -3.901 1.092 -4.801 1.00 92.06 108 ILE A C 1
ATOM 894 O O . ILE A 1 108 ? -4.547 1.743 -5.627 1.00 92.06 108 ILE A O 1
ATOM 898 N N . LEU A 1 109 ? -3.165 0.033 -5.114 1.00 93.44 109 LEU A N 1
ATOM 899 C CA . LEU A 1 109 ? -3.317 -0.730 -6.341 1.00 93.44 109 LEU A CA 1
ATOM 900 C C . LEU A 1 109 ? -3.870 -2.094 -5.951 1.00 93.44 109 LEU A C 1
ATOM 902 O O . LEU A 1 109 ? -3.263 -2.802 -5.142 1.00 93.44 109 LEU A O 1
ATOM 906 N N . GLU A 1 110 ? -5.018 -2.433 -6.517 1.00 90.88 110 GLU A N 1
ATOM 907 C CA . GLU A 1 110 ? -5.673 -3.715 -6.301 1.00 90.88 110 GLU A CA 1
ATOM 908 C C . GLU A 1 110 ? -5.533 -4.587 -7.547 1.00 90.88 110 GLU A C 1
ATOM 910 O O . GLU A 1 110 ? -5.582 -4.097 -8.679 1.00 90.88 110 GLU A O 1
ATOM 915 N N . HIS A 1 111 ? -5.369 -5.884 -7.323 1.00 89.25 111 HIS A N 1
ATOM 916 C CA . HIS A 1 111 ? -5.421 -6.913 -8.349 1.00 89.25 111 HIS A CA 1
ATOM 917 C C . HIS A 1 111 ? -6.228 -8.085 -7.793 1.00 89.25 111 HIS A C 1
ATOM 919 O O . HIS A 1 111 ? -6.001 -8.496 -6.656 1.00 89.25 111 HIS A O 1
ATOM 925 N N . ASP A 1 112 ? -7.220 -8.546 -8.557 1.00 85.81 112 ASP A N 1
ATOM 926 C CA . ASP A 1 112 ? -8.150 -9.613 -8.170 1.00 85.81 112 ASP A CA 1
ATOM 927 C C . ASP A 1 112 ? -8.783 -9.413 -6.781 1.00 85.81 112 ASP A C 1
ATOM 929 O O . ASP A 1 112 ? -8.844 -10.315 -5.953 1.00 85.81 112 ASP A O 1
ATOM 933 N N . GLY A 1 113 ? -9.234 -8.182 -6.506 1.00 81.56 113 GLY A N 1
ATOM 934 C CA . GLY A 1 113 ? -9.895 -7.819 -5.245 1.00 81.56 113 GLY A CA 1
ATOM 935 C C . GLY A 1 113 ? -8.956 -7.669 -4.043 1.00 81.56 113 GLY A C 1
ATOM 936 O O . GLY A 1 113 ? -9.419 -7.360 -2.949 1.00 81.56 113 GLY A O 1
ATOM 937 N N . ARG A 1 114 ? -7.640 -7.835 -4.230 1.00 86.19 114 ARG A N 1
ATOM 938 C CA . ARG A 1 114 ? -6.636 -7.763 -3.164 1.00 86.19 114 ARG A CA 1
ATOM 939 C C . ARG A 1 114 ? -5.706 -6.571 -3.342 1.00 86.19 114 ARG A C 1
ATOM 941 O O . ARG A 1 114 ? -5.240 -6.290 -4.445 1.00 86.19 114 ARG A O 1
ATOM 948 N N . VAL A 1 115 ? -5.360 -5.904 -2.242 1.00 89.44 115 VAL A N 1
ATOM 949 C CA . VAL A 1 115 ? -4.344 -4.841 -2.249 1.00 89.44 115 VAL A CA 1
ATOM 950 C C . VAL A 1 115 ? -2.958 -5.449 -2.474 1.00 89.44 115 VAL A C 1
ATOM 952 O O . VAL A 1 115 ? -2.444 -6.153 -1.608 1.00 89.44 115 VAL A O 1
ATOM 955 N N . ILE A 1 116 ? -2.342 -5.139 -3.618 1.00 92.00 116 ILE A N 1
ATOM 956 C CA . ILE A 1 116 ? -0.987 -5.593 -3.981 1.00 92.00 116 ILE A CA 1
ATOM 957 C C . ILE A 1 116 ? 0.075 -4.525 -3.720 1.00 92.00 116 ILE A C 1
ATOM 959 O O . ILE A 1 116 ? 1.197 -4.844 -3.322 1.00 92.00 116 ILE A O 1
ATOM 963 N N . LEU A 1 117 ? -0.282 -3.248 -3.890 1.00 93.81 117 LEU A N 1
ATOM 964 C CA . LEU A 1 117 ? 0.575 -2.117 -3.563 1.00 93.81 117 LEU A CA 1
ATOM 965 C C . LEU A 1 117 ? -0.191 -1.117 -2.715 1.00 93.81 117 LEU A C 1
ATOM 967 O O . LEU A 1 117 ? -1.297 -0.699 -3.058 1.00 93.81 117 LEU A O 1
ATOM 971 N N . LEU A 1 118 ? 0.453 -0.661 -1.651 1.00 92.81 118 LEU A N 1
ATOM 972 C CA . LEU A 1 118 ? 0.014 0.492 -0.887 1.00 92.81 118 LEU A CA 1
ATOM 973 C C . LEU A 1 118 ? 1.046 1.596 -1.032 1.00 92.81 118 LEU A C 1
ATOM 975 O O . LEU A 1 118 ? 2.232 1.358 -0.859 1.00 92.81 118 LEU A O 1
ATOM 979 N N . HIS A 1 119 ? 0.592 2.807 -1.306 1.00 93.62 119 HIS A N 1
ATOM 980 C CA . HIS A 1 119 ? 1.445 3.958 -1.541 1.00 93.62 119 HIS A CA 1
ATOM 981 C C . HIS A 1 119 ? 1.078 5.083 -0.575 1.00 93.62 119 HIS A C 1
ATOM 983 O O . HIS A 1 119 ? 0.033 5.712 -0.732 1.00 93.62 119 HIS A O 1
ATOM 989 N N . ASN A 1 120 ? 1.949 5.385 0.386 1.00 91.75 120 ASN A N 1
ATOM 990 C CA . ASN A 1 120 ? 1.816 6.509 1.311 1.00 91.75 120 ASN A CA 1
ATOM 991 C C . ASN A 1 120 ? 2.684 7.693 0.872 1.00 91.75 120 ASN A C 1
ATOM 993 O O . ASN A 1 120 ? 3.899 7.580 0.756 1.00 91.75 120 ASN A O 1
ATOM 997 N N . GLN A 1 121 ? 2.059 8.850 0.666 1.00 89.62 121 GLN A N 1
ATOM 998 C CA . GLN A 1 121 ? 2.738 10.109 0.330 1.00 89.62 121 GLN A CA 1
ATOM 999 C C . GLN A 1 121 ? 2.998 10.994 1.550 1.00 89.62 121 GLN A C 1
ATOM 1001 O O . GLN 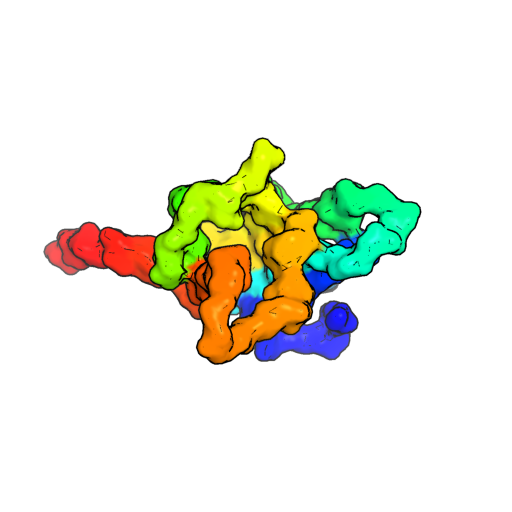A 1 121 ? 3.700 11.998 1.462 1.00 89.62 121 GLN A O 1
ATOM 1006 N N . SER A 1 122 ? 2.422 10.660 2.703 1.00 87.19 122 SER A N 1
ATOM 1007 C CA . SER A 1 122 ? 2.517 11.495 3.888 1.00 87.19 122 SER A CA 1
ATOM 1008 C C . SER A 1 122 ? 3.592 10.996 4.833 1.00 87.19 122 SER A C 1
ATOM 1010 O O . SER A 1 122 ? 3.430 9.981 5.510 1.00 87.19 122 SER A O 1
ATOM 1012 N N . ARG A 1 123 ? 4.651 11.798 4.979 1.00 86.69 123 ARG A N 1
ATOM 1013 C CA . ARG A 1 123 ? 5.679 11.578 6.005 1.00 86.69 123 ARG A CA 1
ATOM 1014 C C . ARG A 1 123 ? 5.084 11.503 7.403 1.00 86.69 123 ARG A C 1
ATOM 1016 O O . ARG A 1 123 ? 5.544 10.691 8.196 1.00 86.69 123 ARG A O 1
ATOM 1023 N N . ARG A 1 124 ? 4.034 12.288 7.685 1.00 84.75 124 ARG A N 1
ATOM 1024 C CA . ARG A 1 124 ? 3.306 12.230 8.960 1.00 84.75 124 ARG A CA 1
ATOM 1025 C C . ARG A 1 124 ? 2.895 10.794 9.267 1.00 84.75 124 ARG A C 1
ATOM 1027 O O . ARG A 1 124 ? 3.214 10.325 10.342 1.00 84.75 124 ARG A O 1
ATOM 1034 N N . TRP A 1 125 ? 2.276 10.109 8.310 1.00 85.12 125 TRP A N 1
ATOM 1035 C CA . TRP A 1 125 ? 1.752 8.752 8.471 1.00 85.12 125 TRP A CA 1
ATOM 1036 C C . TRP A 1 125 ? 2.756 7.639 8.132 1.00 85.12 125 TRP A C 1
ATOM 1038 O O . TRP A 1 125 ? 2.355 6.490 7.984 1.00 85.12 125 TRP A O 1
ATOM 1048 N N . SER A 1 126 ? 4.044 7.964 7.996 1.00 89.38 126 SER A N 1
ATOM 1049 C CA . SER A 1 126 ? 5.078 6.984 7.643 1.00 89.38 126 SER A CA 1
ATOM 1050 C C . SER A 1 126 ? 5.438 6.054 8.798 1.00 89.38 126 SER A C 1
ATOM 1052 O O . SER A 1 126 ? 5.371 6.420 9.977 1.00 89.38 126 SER A O 1
ATOM 1054 N N . TRP A 1 127 ? 5.918 4.864 8.448 1.00 88.19 127 TRP A N 1
ATOM 1055 C CA . TRP A 1 127 ? 6.492 3.891 9.370 1.00 88.19 127 TRP A CA 1
ATOM 1056 C C . TRP A 1 127 ? 7.677 4.479 10.134 1.00 88.19 127 TRP A C 1
ATOM 1058 O O . TRP A 1 127 ? 7.847 4.227 11.326 1.00 88.19 127 TRP A O 1
ATOM 1068 N N . HIS A 1 128 ? 8.481 5.318 9.477 1.00 89.75 128 HIS A N 1
ATOM 1069 C CA . HIS A 1 128 ? 9.567 6.034 10.134 1.00 89.75 128 HIS A CA 1
ATOM 1070 C C . HIS A 1 128 ? 9.057 6.951 11.255 1.00 89.75 128 HIS A C 1
ATOM 1072 O O . HIS A 1 128 ? 9.617 6.946 12.351 1.00 89.75 128 HIS A O 1
ATOM 1078 N N . THR A 1 129 ? 7.978 7.706 11.015 1.00 87.25 129 THR A N 1
ATOM 1079 C CA . THR A 1 129 ? 7.387 8.584 12.040 1.00 87.25 129 THR A CA 1
ATOM 1080 C C . THR A 1 129 ? 6.767 7.795 13.189 1.00 87.25 129 THR A C 1
ATOM 1082 O O . THR A 1 129 ? 6.860 8.232 14.335 1.00 87.25 129 THR A O 1
ATOM 1085 N N . LEU A 1 130 ? 6.177 6.627 12.914 1.00 85.12 130 LEU A N 1
ATOM 1086 C CA . LEU A 1 130 ? 5.721 5.730 13.974 1.00 85.12 130 LEU A CA 1
ATOM 1087 C C . LEU A 1 130 ? 6.903 5.262 14.840 1.00 85.12 130 LEU A C 1
ATOM 1089 O O . LEU A 1 130 ? 6.857 5.387 16.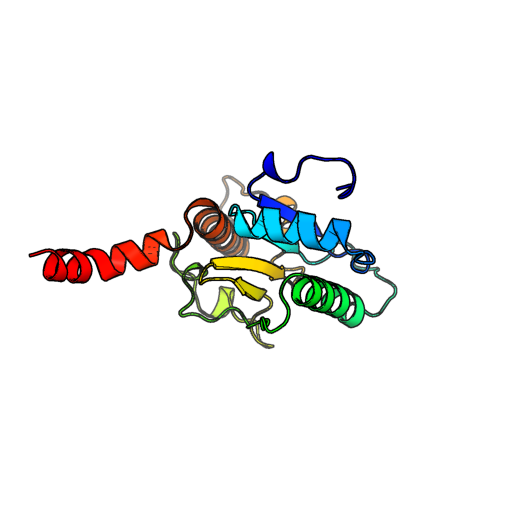061 1.00 85.12 130 LEU A O 1
ATOM 1093 N N . LYS A 1 131 ? 7.979 4.766 14.216 1.00 86.50 131 LYS A N 1
ATOM 1094 C CA . LYS A 1 131 ? 9.158 4.250 14.932 1.00 86.50 131 LYS A CA 1
ATOM 1095 C C . LYS A 1 131 ? 9.892 5.318 15.742 1.00 86.50 131 LYS A C 1
ATOM 1097 O O . LYS A 1 131 ? 10.417 5.010 16.806 1.00 86.50 131 LYS A O 1
ATOM 1102 N N . SER A 1 132 ? 9.944 6.559 15.257 1.00 85.44 132 SER A N 1
ATOM 1103 C CA . SER A 1 132 ? 10.633 7.657 15.948 1.00 85.44 132 SER A CA 1
ATOM 1104 C C . SER A 1 132 ? 9.849 8.234 17.130 1.00 85.44 132 SER A C 1
ATOM 1106 O O . SER A 1 132 ? 10.400 9.012 17.907 1.00 85.44 132 SER A O 1
ATOM 1108 N N . LYS A 1 133 ? 8.578 7.846 17.295 1.00 80.06 133 LYS A N 1
ATOM 1109 C CA . LYS A 1 133 ? 7.705 8.263 18.399 1.00 80.06 133 LYS A CA 1
ATOM 1110 C C . LYS A 1 133 ? 7.180 7.034 19.147 1.00 80.06 133 LYS A C 1
ATOM 1112 O O . LYS A 1 133 ? 5.995 6.714 19.022 1.00 80.06 133 LYS A O 1
ATOM 1117 N N . PRO A 1 134 ? 8.046 6.324 19.894 1.00 72.50 134 PRO A N 1
ATOM 1118 C CA . PRO A 1 134 ? 7.649 5.110 20.586 1.00 72.50 134 PRO A CA 1
ATOM 1119 C C . PRO A 1 134 ? 6.545 5.389 21.606 1.00 72.50 134 PRO A C 1
ATOM 1121 O O . PRO A 1 134 ? 6.478 6.457 22.219 1.00 72.50 134 PRO A O 1
ATOM 1124 N N . VAL A 1 135 ? 5.688 4.390 21.791 1.00 71.31 135 VAL A N 1
ATOM 1125 C CA . VAL A 1 135 ? 4.642 4.401 22.813 1.00 71.31 135 VAL A CA 1
ATOM 1126 C C . VAL A 1 135 ? 5.304 4.408 24.180 1.00 71.31 135 VAL A C 1
ATOM 1128 O O . VAL A 1 135 ? 6.164 3.578 24.467 1.00 71.31 135 VAL A O 1
ATOM 1131 N N . THR A 1 136 ? 4.899 5.341 25.031 1.00 72.75 136 THR A N 1
ATOM 1132 C CA . THR A 1 136 ? 5.373 5.412 26.415 1.00 72.75 136 THR A CA 1
ATOM 1133 C C . THR A 1 136 ? 4.282 4.940 27.374 1.00 72.75 136 THR A C 1
ATOM 1135 O O . THR A 1 136 ? 3.103 4.953 27.028 1.00 72.75 136 THR A O 1
ATOM 1138 N N . ALA A 1 137 ? 4.662 4.544 28.593 1.00 67.12 137 ALA A N 1
ATOM 1139 C CA . ALA A 1 137 ? 3.715 4.204 29.663 1.00 67.12 137 ALA A CA 1
ATOM 1140 C C . ALA A 1 137 ? 2.954 5.430 30.220 1.00 67.12 137 ALA A C 1
ATOM 1142 O O . ALA A 1 137 ? 2.025 5.282 31.009 1.00 67.12 137 ALA A O 1
ATOM 1143 N N . LYS A 1 138 ? 3.346 6.650 29.823 1.00 74.62 138 LYS A N 1
ATOM 1144 C CA . LYS A 1 138 ? 2.611 7.888 30.114 1.00 74.62 138 LYS A CA 1
ATOM 1145 C C . LYS A 1 138 ? 1.470 8.064 29.109 1.00 74.62 138 LYS A C 1
ATOM 1147 O O . LYS A 1 138 ? 1.443 7.404 28.073 1.00 74.62 138 LYS A O 1
ATOM 1152 N N . LEU A 1 139 ? 0.545 8.986 29.393 1.00 73.12 139 LEU A N 1
ATOM 1153 C CA . LEU A 1 139 ? -0.524 9.333 28.455 1.00 73.12 139 LEU A CA 1
ATOM 1154 C C . LEU A 1 139 ? 0.096 9.784 27.123 1.00 73.12 139 LEU A C 1
ATOM 1156 O O . LEU A 1 139 ? 0.699 10.854 27.031 1.00 73.12 139 LEU A O 1
ATOM 1160 N N . ASN A 1 140 ? -0.018 8.938 26.101 1.00 69.94 140 ASN A N 1
ATOM 1161 C CA . ASN A 1 140 ? 0.491 9.257 24.778 1.00 69.94 140 ASN A CA 1
ATOM 1162 C C . ASN A 1 140 ? -0.406 10.329 24.150 1.00 69.94 140 ASN A C 1
ATOM 1164 O O . ASN A 1 140 ? -1.629 10.274 24.306 1.00 69.94 140 ASN A O 1
ATOM 1168 N N . PRO A 1 141 ? 0.161 11.301 23.419 1.00 73.31 141 PRO A N 1
ATOM 1169 C CA . PRO A 1 141 ? -0.667 12.264 22.721 1.00 73.31 141 PRO A CA 1
ATOM 1170 C C . PRO A 1 141 ? -1.559 11.538 21.689 1.00 73.31 141 PRO A C 1
ATOM 1172 O O . PRO A 1 141 ? -1.118 10.549 21.091 1.00 73.31 141 PRO A O 1
ATOM 1175 N N . PRO A 1 142 ? -2.802 12.008 21.439 1.00 71.94 142 PRO A N 1
ATOM 1176 C CA . PRO A 1 142 ? -3.792 11.293 20.617 1.00 71.94 142 PRO A CA 1
ATOM 1177 C C . PRO A 1 142 ? -3.304 10.918 19.213 1.00 71.94 142 PRO A C 1
ATOM 1179 O O . PRO A 1 142 ? -3.784 9.975 18.590 1.00 71.94 142 PRO A O 1
ATOM 1182 N N . ASN A 1 143 ? -2.324 11.655 18.690 1.00 73.69 143 ASN A N 1
ATOM 1183 C CA . ASN A 1 143 ? -1.701 11.349 17.413 1.00 73.69 143 ASN A CA 1
ATOM 1184 C C . ASN A 1 143 ? -0.942 10.013 17.426 1.00 73.69 143 ASN A C 1
ATOM 1186 O O . ASN A 1 143 ? -1.023 9.315 16.425 1.00 73.69 143 ASN A O 1
ATOM 1190 N N . VAL A 1 144 ? -0.236 9.638 18.496 1.00 78.56 144 VAL A N 1
ATOM 1191 C CA . VAL A 1 144 ? 0.538 8.380 18.563 1.00 78.56 144 VAL A CA 1
ATOM 1192 C C . VAL A 1 144 ? -0.396 7.177 18.483 1.00 78.56 144 VAL A C 1
ATOM 1194 O O . VAL A 1 144 ? -0.194 6.292 17.655 1.00 78.56 144 VAL A O 1
ATOM 1197 N N . GLU A 1 145 ? -1.474 7.194 19.266 1.00 82.38 145 GLU A N 1
ATOM 1198 C CA . GLU A 1 145 ? -2.503 6.154 19.231 1.00 82.38 145 GLU A CA 1
ATOM 1199 C C . GLU A 1 145 ? -3.124 6.019 17.836 1.00 82.38 145 GLU A C 1
ATOM 1201 O O . GLU A 1 145 ? -3.272 4.918 17.308 1.00 82.38 145 GLU A O 1
ATOM 1206 N N . ILE A 1 146 ? -3.432 7.148 17.197 1.00 82.50 146 ILE A N 1
ATOM 1207 C CA . ILE A 1 146 ? -4.005 7.162 15.853 1.00 82.50 146 ILE A CA 1
ATOM 1208 C C . ILE A 1 146 ? -3.066 6.509 14.818 1.00 82.50 146 ILE A C 1
ATOM 1210 O O . ILE A 1 146 ? -3.547 5.776 13.952 1.00 82.50 146 ILE A O 1
ATOM 1214 N N . HIS A 1 147 ? -1.746 6.729 14.910 1.00 83.81 147 HIS A N 1
ATOM 1215 C CA . HIS A 1 147 ? -0.780 6.053 14.032 1.00 83.81 147 HIS A CA 1
ATOM 1216 C C .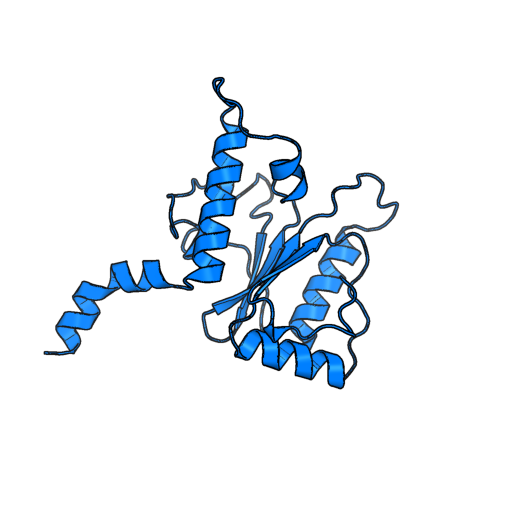 HIS A 1 147 ? -0.766 4.544 14.285 1.00 83.81 147 HIS A C 1
ATOM 1218 O O . HIS A 1 147 ? -0.828 3.775 13.330 1.00 83.81 147 HIS A O 1
ATOM 1224 N N . LEU A 1 148 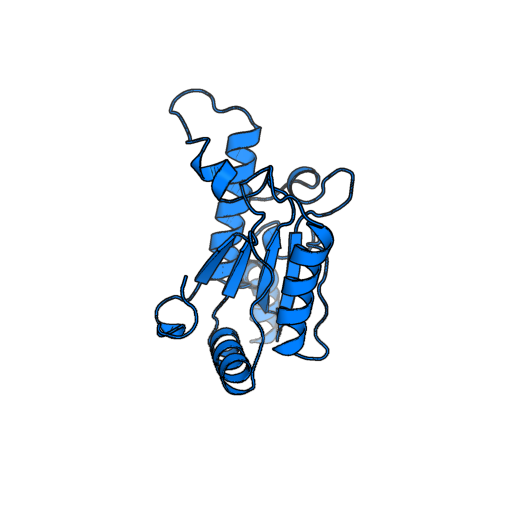? -0.741 4.110 15.550 1.00 86.56 148 LEU A N 1
ATOM 1225 C CA . LEU A 1 148 ? -0.761 2.683 15.890 1.00 86.56 148 LEU A CA 1
ATOM 1226 C C . LEU A 1 148 ? -1.992 1.986 15.319 1.00 86.56 148 LEU A C 1
ATOM 1228 O O . LEU A 1 148 ? -1.859 0.946 14.683 1.00 86.56 148 LEU A O 1
ATOM 1232 N N . ARG A 1 149 ? -3.182 2.574 15.497 1.00 88.00 149 ARG A N 1
ATOM 1233 C CA . ARG A 1 149 ? -4.434 1.997 14.989 1.00 88.00 149 ARG A CA 1
ATOM 1234 C C . ARG A 1 149 ? -4.397 1.813 13.471 1.00 88.00 149 ARG A C 1
ATOM 1236 O O . ARG A 1 149 ? -4.789 0.761 12.977 1.00 88.00 149 ARG A O 1
ATOM 1243 N N . LEU A 1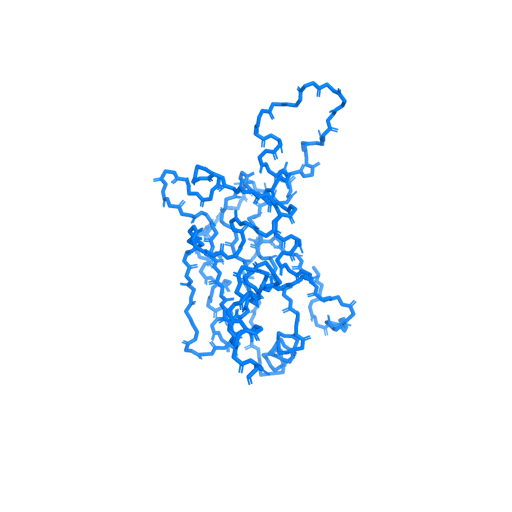 150 ? -3.891 2.808 12.738 1.00 86.50 150 LEU A N 1
ATOM 1244 C CA . LEU A 1 150 ? -3.727 2.724 11.285 1.00 86.50 150 LEU A CA 1
ATOM 1245 C C . LEU A 1 150 ? -2.771 1.593 10.882 1.00 86.50 150 LEU A C 1
ATOM 1247 O O . LEU A 1 150 ? -3.099 0.804 9.999 1.00 86.50 150 LEU A O 1
ATOM 1251 N N . PHE A 1 151 ? -1.611 1.495 11.533 1.00 87.56 151 PHE A N 1
ATOM 1252 C CA . PHE A 1 151 ? -0.619 0.467 11.217 1.00 87.56 151 PHE A CA 1
ATOM 1253 C C . PHE A 1 151 ? -1.072 -0.941 11.607 1.00 87.56 151 PHE A C 1
ATOM 1255 O O . PHE A 1 151 ? -0.830 -1.878 10.854 1.00 87.56 151 PHE A O 1
ATOM 1262 N N . ILE A 1 152 ? -1.790 -1.096 12.720 1.00 89.69 152 ILE A N 1
ATOM 1263 C CA . ILE A 1 152 ? -2.404 -2.374 13.100 1.00 89.69 152 ILE A CA 1
ATOM 1264 C C . ILE A 1 152 ? -3.440 -2.786 12.055 1.00 89.69 152 ILE A C 1
ATOM 1266 O O . ILE A 1 152 ? -3.395 -3.912 11.571 1.00 89.69 152 ILE A O 1
ATOM 1270 N N . ASN A 1 153 ? -4.324 -1.877 11.635 1.00 88.44 153 ASN A N 1
ATOM 1271 C CA . ASN A 1 153 ? -5.267 -2.162 10.555 1.00 88.44 153 ASN A CA 1
ATOM 1272 C C . ASN A 1 153 ? -4.563 -2.550 9.253 1.00 88.44 153 ASN A C 1
ATOM 1274 O O . ASN A 1 153 ? -5.030 -3.457 8.568 1.00 88.44 153 ASN A O 1
ATOM 1278 N N . LEU A 1 154 ? -3.448 -1.888 8.928 1.00 85.75 154 LEU A N 1
ATOM 1279 C CA . LEU A 1 154 ? -2.642 -2.227 7.763 1.00 85.75 154 LEU A CA 1
ATOM 1280 C C . LEU A 1 154 ? -2.094 -3.639 7.848 1.00 85.75 154 LEU A C 1
ATOM 1282 O O . LEU A 1 154 ? -2.332 -4.425 6.942 1.00 85.75 154 LEU A O 1
ATOM 1286 N N . LEU A 1 155 ? -1.411 -3.981 8.938 1.00 86.75 155 LEU A N 1
ATOM 1287 C CA . LEU A 1 155 ? -0.873 -5.325 9.131 1.00 86.75 155 LEU A CA 1
ATOM 1288 C C . LEU A 1 155 ? -1.982 -6.378 9.077 1.00 86.75 155 LEU A C 1
ATOM 1290 O O . LEU A 1 155 ? -1.811 -7.406 8.434 1.00 86.75 155 LEU A O 1
ATOM 1294 N N . MET A 1 156 ? -3.142 -6.098 9.672 1.00 87.56 156 MET A N 1
ATOM 1295 C CA . MET A 1 156 ? -4.288 -7.003 9.616 1.00 87.56 156 MET A CA 1
ATOM 1296 C C . MET A 1 156 ? -4.799 -7.191 8.190 1.00 87.56 156 MET A C 1
ATOM 1298 O O . MET A 1 156 ? -4.947 -8.330 7.763 1.00 87.56 156 MET A O 1
ATOM 1302 N N . LEU A 1 157 ? -5.003 -6.119 7.423 1.00 83.50 157 LEU A N 1
ATOM 1303 C CA . LEU A 1 157 ? -5.367 -6.224 6.006 1.00 83.50 157 LEU A CA 1
ATOM 1304 C C . LEU A 1 157 ? -4.327 -7.036 5.218 1.00 83.50 157 LEU A C 1
ATOM 1306 O O . LEU A 1 157 ? -4.677 -7.879 4.404 1.00 83.50 157 LEU A O 1
ATOM 1310 N N . LEU A 1 158 ? -3.043 -6.781 5.459 1.00 79.75 158 LEU A N 1
ATOM 1311 C CA . LEU A 1 158 ? -1.951 -7.402 4.715 1.00 79.75 158 LEU A CA 1
ATOM 1312 C C . LEU A 1 158 ? -1.804 -8.896 5.023 1.00 79.75 158 LEU A C 1
ATOM 1314 O O . LEU A 1 158 ? -1.513 -9.667 4.116 1.00 79.75 158 LEU A O 1
ATOM 1318 N N . PHE A 1 159 ? -2.018 -9.307 6.275 1.00 80.62 159 PHE A N 1
ATOM 1319 C CA . PHE A 1 159 ? -1.893 -10.707 6.689 1.00 80.62 159 PHE A CA 1
ATOM 1320 C C . PHE A 1 159 ? -3.184 -11.515 6.556 1.00 80.62 159 PHE A C 1
ATOM 1322 O O . PHE A 1 159 ? -3.114 -12.734 6.438 1.00 80.62 159 PHE A O 1
ATOM 1329 N N . THR A 1 160 ? -4.350 -10.868 6.604 1.00 78.19 160 THR A N 1
ATOM 1330 C CA . THR A 1 160 ? -5.654 -11.558 6.632 1.00 78.19 160 THR A CA 1
ATOM 1331 C C . THR A 1 160 ? -6.547 -11.239 5.435 1.00 78.19 160 THR A C 1
ATOM 1333 O O . THR A 1 160 ? -7.637 -11.792 5.329 1.00 78.19 160 THR A O 1
ATOM 1336 N N . GLY A 1 161 ? -6.099 -10.367 4.527 1.00 74.19 161 GLY A N 1
ATOM 1337 C CA . GLY A 1 161 ? -6.864 -9.961 3.354 1.00 74.19 161 GLY A CA 1
ATOM 1338 C C . GLY A 1 161 ? -8.180 -9.284 3.732 1.00 74.19 161 GLY A C 1
ATOM 1339 O O . GLY A 1 161 ? -8.226 -8.341 4.527 1.00 74.19 161 GLY A O 1
ATOM 1340 N N . ASP A 1 162 ? -9.259 -9.780 3.150 1.00 67.56 162 ASP A N 1
ATOM 1341 C CA . ASP A 1 162 ? -10.636 -9.325 3.301 1.00 67.56 162 ASP A CA 1
ATOM 1342 C C . ASP A 1 162 ? -11.418 -10.079 4.390 1.00 67.56 162 ASP A C 1
ATOM 1344 O O . ASP A 1 162 ? -12.629 -9.898 4.495 1.00 67.56 162 ASP A O 1
ATOM 1348 N N . TYR A 1 163 ? -10.742 -10.818 5.284 1.00 66.12 163 TYR A N 1
ATOM 1349 C CA . TYR A 1 163 ? -11.345 -11.569 6.402 1.00 66.12 163 TYR A CA 1
ATOM 1350 C C . TYR A 1 163 ? -12.499 -10.833 7.119 1.00 66.12 163 TYR A C 1
ATOM 1352 O O . TYR A 1 163 ? -13.526 -11.416 7.471 1.00 66.12 163 TYR A O 1
ATOM 1360 N N . LYS A 1 164 ? -12.358 -9.521 7.341 1.00 63.78 164 LYS A N 1
ATOM 1361 C CA . LYS A 1 164 ? -13.392 -8.694 7.986 1.00 63.78 164 LYS A CA 1
ATOM 1362 C C . LYS A 1 164 ? -14.612 -8.423 7.108 1.00 63.78 164 LYS A C 1
ATOM 1364 O O . LYS A 1 164 ? -15.705 -8.284 7.650 1.00 63.78 164 LYS A O 1
ATOM 1369 N N . GLN A 1 165 ? -14.444 -8.305 5.794 1.00 62.91 165 GLN A N 1
ATOM 1370 C CA . GLN A 1 165 ? -15.568 -8.208 4.863 1.00 62.91 165 GLN A CA 1
ATOM 1371 C C . GLN A 1 165 ? -16.326 -9.537 4.817 1.00 62.91 165 GLN A C 1
ATOM 1373 O O . GLN A 1 165 ? -17.551 -9.535 4.927 1.00 62.91 165 GLN A O 1
ATOM 1378 N N . ASP A 1 166 ? -15.611 -10.662 4.810 1.00 59.69 166 ASP A N 1
ATOM 1379 C CA . ASP A 1 166 ? -16.219 -11.992 4.892 1.00 59.69 166 ASP A CA 1
ATOM 1380 C C . ASP A 1 166 ? -17.006 -12.196 6.187 1.00 59.69 166 ASP A C 1
ATOM 1382 O O . ASP A 1 166 ? -18.128 -12.703 6.162 1.00 59.69 166 ASP A O 1
ATOM 1386 N N . GLN A 1 167 ? -16.483 -11.725 7.324 1.00 62.94 167 GLN A N 1
ATOM 1387 C CA . GLN A 1 167 ? -17.192 -11.802 8.602 1.00 62.94 167 GLN A CA 1
ATOM 1388 C C . GLN A 1 167 ? -18.518 -11.017 8.589 1.00 62.94 167 GLN A C 1
ATOM 1390 O O . GLN A 1 167 ? -19.492 -11.448 9.208 1.00 62.94 167 GLN A O 1
ATOM 1395 N N . LEU A 1 168 ? -18.582 -9.888 7.872 1.00 63.50 168 LEU A N 1
ATOM 1396 C CA . LEU A 1 168 ? -19.813 -9.102 7.717 1.00 63.50 168 LEU A CA 1
ATOM 1397 C C . LEU A 1 168 ? -20.843 -9.801 6.814 1.00 63.50 168 LEU A C 1
ATOM 1399 O O . LEU A 1 168 ? -22.045 -9.639 7.024 1.00 63.50 168 LEU A O 1
ATOM 1403 N N . HIS A 1 169 ? -20.393 -10.587 5.832 1.00 63.72 169 HIS A N 1
ATOM 1404 C CA . HIS A 1 169 ? -21.254 -11.291 4.876 1.00 63.72 169 HIS A CA 1
ATOM 1405 C C . HIS A 1 169 ? -21.549 -12.751 5.246 1.00 63.72 169 HIS A C 1
ATOM 1407 O O . HIS A 1 169 ? -22.423 -13.369 4.632 1.00 63.72 169 HIS A O 1
ATOM 1413 N N . LEU A 1 170 ? -20.891 -13.293 6.275 1.00 65.56 170 LEU A N 1
ATOM 1414 C CA . LEU A 1 170 ? -21.050 -14.668 6.753 1.00 65.56 170 LEU A CA 1
ATOM 1415 C C . LEU A 1 170 ? -22.521 -15.092 6.943 1.00 65.56 170 LEU A C 1
ATOM 1417 O O . LEU A 1 170 ? -22.872 -16.179 6.479 1.00 65.56 170 LEU A O 1
ATOM 1421 N N . PRO A 1 171 ? -23.422 -14.263 7.520 1.00 69.75 171 PRO A N 1
ATOM 1422 C CA . PRO A 1 171 ? -24.831 -14.638 7.646 1.00 69.75 171 PRO A CA 1
ATOM 1423 C C . PRO A 1 171 ? -25.502 -14.876 6.285 1.00 69.75 171 PRO A C 1
ATOM 1425 O O . PRO A 1 171 ? -26.254 -15.833 6.114 1.00 69.75 171 PRO A O 1
ATOM 1428 N N . THR A 1 172 ? -25.199 -14.042 5.288 1.00 66.12 172 THR A N 1
ATOM 1429 C CA . THR A 1 172 ? -25.740 -14.155 3.926 1.00 66.12 172 THR A CA 1
ATOM 1430 C C . THR A 1 172 ? -25.138 -15.340 3.168 1.00 66.12 172 THR A C 1
ATOM 1432 O O . THR A 1 172 ? -25.844 -16.006 2.413 1.00 66.12 172 THR A O 1
ATOM 1435 N N . ILE A 1 173 ? -23.853 -15.635 3.382 1.00 59.47 173 ILE A N 1
ATOM 1436 C CA . ILE A 1 173 ? -23.164 -16.791 2.787 1.00 59.47 173 ILE A CA 1
ATOM 1437 C C . ILE A 1 173 ? -23.757 -18.104 3.319 1.00 59.47 173 ILE A C 1
ATOM 1439 O O . ILE A 1 173 ? -24.027 -19.016 2.538 1.00 59.47 173 ILE A O 1
ATOM 1443 N N . LEU A 1 174 ? -24.015 -18.193 4.629 1.00 67.56 174 LEU A N 1
ATOM 1444 C CA . LEU A 1 174 ? -24.624 -19.374 5.252 1.00 67.56 174 LEU A CA 1
ATOM 1445 C C . LEU A 1 174 ? -26.063 -19.617 4.772 1.00 67.56 174 LEU A C 1
ATOM 1447 O O . LEU A 1 174 ? -26.454 -20.768 4.598 1.00 67.56 174 LEU A O 1
ATOM 1451 N N . LEU A 1 175 ? -26.829 -18.554 4.502 1.00 68.31 175 LEU A N 1
ATOM 1452 C CA . LEU A 1 175 ? -28.186 -18.656 3.951 1.00 68.31 175 LEU A CA 1
ATOM 1453 C C . LEU A 1 175 ? -28.223 -19.222 2.524 1.00 68.31 175 LEU A C 1
ATOM 1455 O O . LEU A 1 175 ? -29.192 -19.879 2.176 1.00 68.31 175 LEU A O 1
ATOM 1459 N N . ARG A 1 176 ? -27.184 -18.993 1.710 1.00 64.12 176 ARG A N 1
ATOM 1460 C CA . ARG A 1 176 ? -27.088 -19.508 0.327 1.00 64.12 176 ARG A CA 1
ATOM 1461 C C . ARG A 1 176 ? -26.557 -20.942 0.228 1.00 64.12 176 ARG A C 1
ATOM 1463 O O . ARG A 1 176 ? -26.560 -21.509 -0.857 1.00 64.12 176 ARG A O 1
ATOM 1470 N N . ARG A 1 177 ? -26.031 -21.493 1.327 1.00 63.41 177 ARG A N 1
ATOM 1471 C CA . ARG A 1 177 ? -25.528 -22.877 1.410 1.00 63.41 177 ARG A CA 1
ATOM 1472 C C . ARG A 1 177 ? -26.573 -23.878 1.917 1.00 63.41 177 ARG A C 1
ATOM 1474 O O . ARG A 1 177 ? -26.259 -25.062 1.994 1.00 63.41 177 ARG A O 1
ATOM 1481 N N . ARG A 1 178 ? -27.760 -23.406 2.298 1.00 49.44 178 ARG A N 1
ATOM 1482 C CA . ARG A 1 178 ? -28.940 -24.235 2.566 1.00 49.44 178 ARG A CA 1
ATOM 1483 C C . ARG A 1 178 ? -29.791 -24.316 1.312 1.00 49.44 178 ARG A C 1
ATOM 1485 O O . ARG A 1 178 ? -30.386 -25.392 1.117 1.00 49.44 178 ARG A O 1
#

Secondary structure (DSSP, 8-state):
--TTSS-GGG-SEEEEE-SSPPPP--HHHHHHHHHHHHTT-EEEEE--S-S---S-HHHHHHHHHHHHHHHSTT--EEE--TTSGGGTSSS---HHHH-BTTB-SEEEEEETTEEEEEEE--STTSHHHHHHS---SS---HHHHHHHHHHHHHHHHHHHTTHHHHHHHHHHHHHHT-